Protein AF-A0A0E3YB25-F1 (afdb_monomer_lite)

Radius of gyration: 16.11 Å; chains: 1; bounding box: 35×35×47 Å

Sequence (177 aa):
MLKRNIVCPSSDGAKLLKAWLPQHVVDSSIFYLSKSQTLADCHAAPILRENELQLLLIRNAYTYHEELILDMEGDSEEMLSLYSSERRFEVEVVAPALEWMLFETPEIFEAIFRDRATSRLQLIGSYEPDRAIREAGTTVDGIIARLNDKTRELLRATPTAQRILKRITQLDEKPFT

Foldseek 3Di:
DAAEEEEAAAPLRQVLCCLQPDVVLVVNYHYHYDPDLVCQLVVVLCVLQVDLHAYEREHAQLDPPPVSQVVSQVVSCVSNVVRDDPLRYHYHYDPRHSLLLCLQDPVSVCLQLPVLRDPVLSVCSNNPVVVSCVVSVHGSVRSSVSDDPVSSVSSCPGPSNVVVVVRSVSSSPRDSD

Structure (mmCIF, N/CA/C/O backbone):
data_AF-A0A0E3YB25-F1
#
_entry.id   AF-A0A0E3YB25-F1
#
loop_
_atom_site.group_PDB
_atom_site.id
_atom_site.type_symbol
_atom_site.label_atom_id
_atom_site.label_alt_id
_atom_site.label_comp_id
_atom_site.label_asym_id
_atom_site.label_entity_id
_atom_site.label_seq_id
_atom_site.pdbx_PDB_ins_code
_atom_site.Cartn_x
_atom_site.Cartn_y
_atom_site.Cartn_z
_atom_site.occupancy
_atom_site.B_iso_or_equiv
_atom_site.auth_seq_id
_atom_site.auth_comp_id
_atom_site.auth_asym_id
_atom_site.auth_atom_id
_atom_site.pdbx_PDB_model_num
ATOM 1 N N . MET A 1 1 ? -5.029 -15.579 14.576 1.00 80.62 1 MET A N 1
ATOM 2 C CA . MET A 1 1 ? -6.050 -14.660 15.123 1.00 80.62 1 MET A CA 1
ATOM 3 C C . MET A 1 1 ? -6.027 -13.402 14.276 1.00 80.62 1 MET A C 1
ATOM 5 O O . MET A 1 1 ? -4.934 -12.956 13.941 1.00 80.62 1 MET A O 1
ATOM 9 N N . LEU A 1 2 ? -7.194 -12.895 13.876 1.00 87.19 2 LEU A N 1
ATOM 10 C CA . LEU A 1 2 ? -7.285 -11.633 13.142 1.00 87.19 2 LEU A CA 1
ATOM 11 C C . LEU A 1 2 ? -6.934 -10.482 14.086 1.00 87.19 2 LEU A C 1
ATOM 13 O O . LEU A 1 2 ? -7.354 -10.496 15.240 1.00 87.19 2 LEU A O 1
ATOM 17 N N . LYS A 1 3 ? -6.137 -9.533 13.600 1.00 88.75 3 LYS A N 1
ATOM 18 C CA . LYS A 1 3 ? -5.657 -8.383 14.372 1.00 88.75 3 LYS A CA 1
ATOM 19 C C . LYS A 1 3 ? -6.197 -7.060 13.841 1.00 88.75 3 LYS A C 1
ATOM 21 O O . LYS A 1 3 ? -6.511 -6.166 14.614 1.00 88.75 3 LYS A O 1
ATOM 26 N N . ARG A 1 4 ? -6.307 -6.927 12.521 1.00 93.50 4 ARG A N 1
ATOM 27 C CA . ARG A 1 4 ? -6.532 -5.622 11.896 1.00 93.50 4 ARG A CA 1
ATOM 28 C C . ARG A 1 4 ? -7.344 -5.693 10.619 1.00 93.50 4 ARG A C 1
ATOM 30 O O . ARG A 1 4 ? -7.359 -6.702 9.916 1.00 93.50 4 ARG A O 1
ATOM 37 N N . ASN A 1 5 ? -7.953 -4.566 10.310 1.00 95.62 5 ASN A N 1
ATOM 38 C CA . ASN A 1 5 ? -8.555 -4.235 9.038 1.00 95.62 5 ASN A CA 1
ATOM 39 C C . ASN A 1 5 ? -7.572 -3.354 8.258 1.00 95.62 5 ASN A C 1
ATOM 41 O O . ASN A 1 5 ? -6.988 -2.435 8.823 1.00 95.62 5 ASN A O 1
ATOM 45 N N . ILE A 1 6 ? -7.388 -3.613 6.967 1.00 97.12 6 ILE A N 1
ATOM 46 C CA . ILE A 1 6 ? -6.602 -2.768 6.063 1.00 97.12 6 ILE A CA 1
ATOM 47 C C . ILE A 1 6 ? -7.538 -2.288 4.959 1.00 97.12 6 ILE A C 1
ATOM 49 O O . ILE A 1 6 ? -8.036 -3.094 4.171 1.00 97.12 6 ILE A O 1
ATOM 53 N N . VAL A 1 7 ? -7.792 -0.983 4.907 1.00 96.25 7 VAL A N 1
ATOM 54 C CA . VAL A 1 7 ? -8.576 -0.350 3.845 1.00 96.25 7 VAL A CA 1
ATOM 55 C C . VAL A 1 7 ? -7.622 0.072 2.739 1.00 96.25 7 VAL A C 1
ATOM 57 O O . VAL A 1 7 ? -6.754 0.920 2.935 1.00 96.25 7 VAL A O 1
ATOM 60 N N . CYS A 1 8 ? -7.764 -0.560 1.580 1.00 95.31 8 CYS A N 1
ATOM 61 C CA . CYS A 1 8 ? -6.885 -0.368 0.439 1.00 95.31 8 CYS A CA 1
ATOM 62 C C . CYS A 1 8 ? -7.415 0.712 -0.517 1.00 95.31 8 CYS A C 1
ATOM 64 O O . CYS A 1 8 ? -8.633 0.815 -0.714 1.00 95.31 8 CYS A O 1
ATOM 66 N N . PRO A 1 9 ? -6.508 1.440 -1.195 1.00 92.38 9 PRO A N 1
ATOM 67 C CA . PRO A 1 9 ? -6.876 2.525 -2.103 1.00 92.38 9 PRO A CA 1
ATOM 68 C C . PRO A 1 9 ? -7.584 2.027 -3.375 1.00 92.38 9 PRO A C 1
ATOM 70 O O . PRO A 1 9 ? -8.403 2.734 -3.958 1.00 92.38 9 PRO A O 1
ATOM 73 N N . SER A 1 10 ? -7.282 0.812 -3.830 1.00 91.75 10 SER A N 1
ATOM 74 C CA . SER A 1 10 ? -7.843 0.229 -5.050 1.00 91.75 10 SER A CA 1
ATOM 75 C C . SER A 1 10 ? -7.815 -1.303 -4.982 1.00 91.75 10 SER A C 1
ATOM 77 O O . SER A 1 10 ? -7.181 -1.893 -4.102 1.00 91.75 10 SER A O 1
ATOM 79 N N . SER A 1 11 ? -8.497 -1.965 -5.924 1.00 92.50 11 SER A N 1
ATOM 80 C CA . SER A 1 11 ? -8.405 -3.426 -6.087 1.00 92.50 11 SER A CA 1
ATOM 81 C C . SER A 1 11 ? -6.971 -3.868 -6.394 1.00 92.50 11 SER A C 1
ATOM 83 O O . SER A 1 11 ? -6.486 -4.839 -5.814 1.00 92.50 11 SER A O 1
ATOM 85 N N . ASP A 1 12 ? -6.290 -3.158 -7.291 1.00 93.00 12 ASP A N 1
ATOM 86 C CA . ASP A 1 12 ? -4.918 -3.481 -7.684 1.00 93.00 12 ASP A CA 1
ATOM 87 C C . ASP A 1 12 ? -3.929 -3.205 -6.550 1.00 93.00 12 ASP A C 1
ATOM 89 O O . ASP A 1 12 ? -3.098 -4.061 -6.250 1.00 93.00 12 ASP A O 1
ATOM 93 N N . GLY A 1 13 ? -4.125 -2.122 -5.801 1.00 93.62 13 GLY A N 1
ATOM 94 C CA . GLY A 1 13 ? -3.385 -1.845 -4.579 1.00 93.62 13 GLY A CA 1
ATOM 95 C C . GLY A 1 13 ? -3.559 -2.942 -3.526 1.00 93.62 13 GLY A C 1
ATOM 96 O O . GLY A 1 13 ? -2.580 -3.402 -2.944 1.00 93.62 13 GLY A O 1
ATOM 97 N N . ALA A 1 14 ? -4.780 -3.447 -3.320 1.00 95.62 14 ALA A N 1
ATOM 98 C CA . ALA A 1 14 ? -5.023 -4.556 -2.394 1.00 95.62 14 ALA A CA 1
ATOM 99 C C . ALA A 1 14 ? -4.315 -5.852 -2.821 1.00 95.62 14 ALA A C 1
ATOM 101 O O . ALA A 1 14 ? -3.751 -6.561 -1.983 1.00 95.62 14 ALA A O 1
ATOM 102 N N . LYS A 1 15 ? -4.336 -6.171 -4.120 1.00 96.56 15 LYS A N 1
ATOM 103 C CA . LYS A 1 15 ? -3.613 -7.324 -4.674 1.00 96.56 15 LYS A CA 1
ATOM 104 C C . LYS A 1 15 ? -2.106 -7.156 -4.503 1.00 96.56 15 LYS A C 1
ATOM 106 O O . LYS A 1 15 ? -1.443 -8.089 -4.056 1.00 96.56 15 LYS A O 1
ATOM 111 N N . LEU A 1 16 ? -1.584 -5.968 -4.810 1.00 96.56 16 LEU A N 1
ATOM 112 C CA . LEU A 1 16 ? -0.167 -5.653 -4.691 1.00 96.56 16 LEU A CA 1
ATOM 113 C C . LEU A 1 16 ? 0.298 -5.773 -3.237 1.00 96.56 16 LEU A C 1
ATOM 115 O O . LEU A 1 16 ? 1.255 -6.498 -2.987 1.00 96.56 16 LEU A O 1
ATOM 119 N N . LEU A 1 17 ? -0.425 -5.179 -2.278 1.00 97.31 17 LEU A N 1
ATOM 120 C CA . LEU A 1 17 ? -0.149 -5.318 -0.839 1.00 97.31 17 LEU A CA 1
ATOM 121 C C . LEU A 1 17 ? -0.033 -6.783 -0.427 1.00 97.31 17 LEU A C 1
ATOM 123 O O . LEU A 1 17 ? 0.972 -7.193 0.149 1.00 97.31 17 LEU A O 1
ATOM 127 N N . LYS A 1 18 ? -1.035 -7.601 -0.762 1.00 97.75 18 LYS A N 1
ATOM 128 C CA . LYS A 1 18 ? -1.037 -9.031 -0.419 1.00 97.75 18 LYS A CA 1
ATOM 129 C C . LYS A 1 18 ? 0.128 -9.799 -1.044 1.00 97.75 18 LYS A C 1
ATOM 131 O O . LYS A 1 18 ? 0.542 -10.812 -0.491 1.00 97.75 18 LYS A O 1
ATOM 136 N N . ALA A 1 19 ? 0.648 -9.345 -2.181 1.00 97.25 19 ALA A N 1
ATOM 137 C CA . ALA A 1 19 ? 1.699 -10.044 -2.907 1.00 97.25 19 ALA A CA 1
ATOM 138 C C . ALA A 1 19 ? 3.100 -9.870 -2.301 1.00 97.25 19 ALA A C 1
ATOM 140 O O . ALA A 1 19 ? 3.956 -10.740 -2.499 1.00 97.25 19 ALA A O 1
ATOM 141 N N . TRP A 1 20 ? 3.346 -8.769 -1.583 1.00 97.00 20 TRP A N 1
ATOM 142 C CA . TRP A 1 20 ? 4.648 -8.488 -0.973 1.00 97.00 20 TRP A CA 1
ATOM 143 C C . TRP A 1 20 ? 4.624 -8.440 0.552 1.00 97.00 20 TRP A C 1
ATOM 145 O O . TRP A 1 20 ? 5.672 -8.671 1.154 1.00 97.00 20 TRP A O 1
ATOM 155 N N . LEU A 1 21 ? 3.485 -8.191 1.208 1.00 97.94 21 LEU A N 1
ATOM 156 C CA . LEU A 1 21 ? 3.418 -8.202 2.671 1.00 97.94 21 LEU A CA 1
ATOM 157 C C . LEU A 1 21 ? 3.930 -9.542 3.239 1.00 97.94 21 LEU A C 1
ATOM 159 O O . LEU A 1 21 ? 3.821 -10.588 2.589 1.00 97.94 21 LEU A O 1
ATOM 163 N N . PRO A 1 22 ? 4.531 -9.552 4.441 1.00 97.19 22 PRO A N 1
ATOM 164 C CA . PRO A 1 22 ? 4.844 -10.801 5.122 1.00 97.19 22 PRO A CA 1
ATOM 165 C C . PRO A 1 22 ? 3.582 -11.659 5.2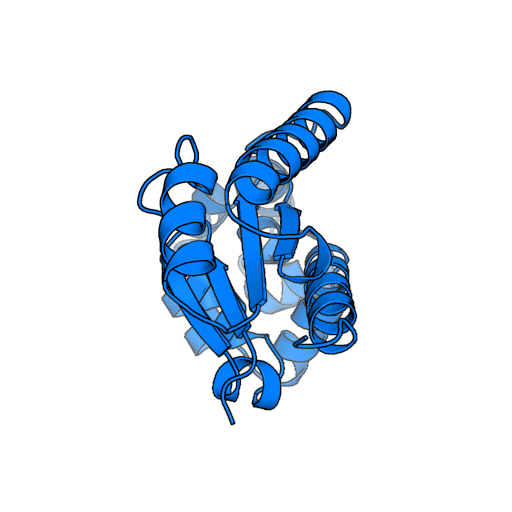83 1.00 97.19 22 PRO A C 1
ATOM 167 O O . PRO A 1 22 ? 2.529 -11.142 5.654 1.00 97.19 22 PRO A O 1
ATOM 170 N N . GLN A 1 23 ? 3.689 -12.972 5.055 1.00 95.81 23 GLN A N 1
ATOM 171 C CA . GLN A 1 23 ? 2.519 -13.863 5.039 1.00 95.81 23 GLN A CA 1
ATOM 172 C C . GLN A 1 23 ? 1.701 -13.782 6.337 1.00 95.81 23 GLN A C 1
ATOM 174 O O . GLN A 1 23 ? 0.482 -13.671 6.296 1.00 95.81 23 GLN A O 1
ATOM 179 N N . HIS A 1 24 ? 2.371 -13.709 7.490 1.00 95.12 24 HIS A N 1
ATOM 180 C CA . HIS A 1 24 ? 1.699 -13.571 8.784 1.00 95.12 24 HIS A CA 1
ATOM 181 C C . HIS A 1 24 ? 0.882 -12.272 8.916 1.00 95.12 24 HIS A C 1
ATOM 183 O O . HIS A 1 24 ? -0.108 -12.246 9.646 1.00 95.12 24 HIS A O 1
ATOM 189 N N . VAL A 1 25 ? 1.269 -11.188 8.229 1.00 96.88 25 VAL A N 1
ATOM 190 C CA . VAL A 1 25 ? 0.486 -9.944 8.180 1.00 96.88 25 VAL A CA 1
ATOM 191 C C . VAL A 1 25 ? -0.765 -10.167 7.344 1.00 96.88 25 VAL A C 1
ATOM 193 O O . VAL A 1 25 ? -1.851 -9.811 7.791 1.00 96.88 25 VAL A O 1
ATOM 196 N N . VAL A 1 26 ? -0.633 -10.802 6.178 1.00 97.19 26 VAL A N 1
ATOM 197 C CA . VAL A 1 26 ? -1.772 -11.122 5.305 1.00 97.19 26 VAL A CA 1
ATOM 198 C C . VAL A 1 26 ? -2.780 -12.013 6.035 1.00 97.19 26 VAL A C 1
ATOM 200 O O . VAL A 1 26 ? -3.960 -11.682 6.073 1.00 97.19 26 VAL A O 1
ATOM 203 N N . ASP A 1 27 ? -2.312 -13.073 6.693 1.00 96.62 27 ASP A N 1
ATOM 204 C CA . ASP A 1 27 ? -3.161 -14.046 7.395 1.00 96.62 27 ASP A CA 1
ATOM 205 C C . ASP A 1 27 ? -3.852 -13.468 8.642 1.00 96.62 27 ASP A C 1
ATOM 207 O O . ASP A 1 27 ? -4.875 -13.982 9.097 1.00 96.62 27 ASP A O 1
ATOM 211 N N . SER A 1 28 ? -3.292 -12.402 9.223 1.00 95.44 28 SER A N 1
ATOM 212 C CA . SER A 1 28 ? -3.850 -11.718 10.397 1.00 95.44 28 SER A CA 1
ATOM 213 C C . SER A 1 28 ? -4.686 -10.484 10.053 1.00 95.44 28 SER A C 1
ATOM 215 O O . SER A 1 28 ? -5.150 -9.805 10.973 1.00 95.44 28 SER A O 1
ATOM 217 N N . SER A 1 29 ? -4.901 -10.189 8.767 1.00 96.62 29 SER A N 1
ATOM 218 C CA . SER A 1 29 ? -5.573 -8.963 8.326 1.00 96.62 29 SER A CA 1
ATOM 219 C C . SER A 1 29 ? -6.813 -9.239 7.480 1.00 96.62 29 SER A C 1
ATOM 221 O O . SER A 1 29 ? -6.820 -10.115 6.617 1.00 96.62 29 SER A O 1
ATOM 223 N N . ILE A 1 30 ? -7.855 -8.432 7.675 1.00 95.81 30 ILE A N 1
ATOM 224 C CA . ILE A 1 30 ? -9.002 -8.354 6.766 1.00 95.81 30 ILE A CA 1
ATOM 225 C C . ILE A 1 30 ? -8.778 -7.177 5.819 1.00 95.81 30 ILE A C 1
ATOM 227 O O . ILE A 1 30 ? -8.529 -6.061 6.263 1.00 95.81 30 ILE A O 1
ATOM 231 N N . PHE A 1 31 ? -8.871 -7.407 4.511 1.00 96.00 31 PHE A N 1
ATOM 232 C CA . PHE A 1 31 ? -8.666 -6.362 3.507 1.00 96.00 31 PHE A CA 1
ATOM 233 C C . PHE A 1 31 ? -10.006 -5.861 2.977 1.00 96.00 31 PHE A C 1
ATOM 235 O O . PHE A 1 31 ? -10.804 -6.651 2.471 1.00 96.00 31 PHE A O 1
ATOM 242 N N . TYR A 1 32 ? -10.206 -4.549 3.033 1.00 95.12 32 TYR A N 1
ATOM 243 C CA . TYR A 1 32 ? -11.359 -3.855 2.474 1.00 95.12 32 TYR A CA 1
ATOM 244 C C . TYR A 1 32 ? -10.923 -2.979 1.308 1.00 95.12 32 TYR A C 1
ATOM 246 O O . TYR A 1 32 ? -9.796 -2.491 1.265 1.00 95.12 32 TYR A O 1
ATOM 254 N N . LEU A 1 33 ? -11.822 -2.772 0.352 1.00 92.31 33 LEU A N 1
ATOM 255 C CA . LEU A 1 33 ? -11.572 -1.904 -0.791 1.00 92.31 33 LEU A CA 1
ATOM 256 C C . LEU A 1 33 ? -12.319 -0.598 -0.589 1.00 92.31 33 LEU A C 1
ATOM 258 O O . LEU A 1 33 ? -13.541 -0.615 -0.416 1.00 92.31 33 LEU A O 1
ATOM 262 N N . SER A 1 34 ? -11.615 0.527 -0.682 1.00 84.81 34 SER A N 1
ATOM 263 C CA . SER A 1 34 ? -12.316 1.785 -0.880 1.00 84.81 34 SER A CA 1
ATOM 264 C C . SER A 1 34 ? -12.866 1.841 -2.305 1.00 84.81 34 SER A C 1
ATOM 266 O O . SER A 1 34 ? -12.139 1.644 -3.278 1.00 84.81 34 SER A O 1
ATOM 268 N N . LYS A 1 35 ? -14.164 2.129 -2.441 1.00 75.31 35 LYS A N 1
ATOM 269 C CA . LYS A 1 35 ? -14.803 2.342 -3.752 1.00 75.31 35 LYS A CA 1
ATOM 270 C C . LYS A 1 35 ? -14.517 3.731 -4.333 1.00 75.31 35 LYS A C 1
ATOM 272 O O . LYS A 1 35 ? -14.833 3.970 -5.493 1.00 75.31 35 LYS A O 1
ATOM 277 N N . SER A 1 36 ? -13.964 4.644 -3.532 1.00 77.62 36 SER A N 1
ATOM 278 C CA . SER A 1 36 ? -13.611 6.001 -3.950 1.00 77.62 36 SER A CA 1
ATOM 279 C C . SER A 1 36 ? -12.474 6.558 -3.099 1.00 77.62 36 SER A C 1
ATOM 281 O O . SER A 1 36 ? -12.485 6.445 -1.878 1.00 77.62 36 SER A O 1
ATOM 283 N N . GLN A 1 37 ? -11.519 7.222 -3.737 1.00 70.62 37 GLN A N 1
ATOM 284 C CA . GLN A 1 37 ? -10.399 7.881 -3.058 1.00 70.62 37 GLN A CA 1
ATOM 285 C C . GLN A 1 37 ? -10.842 9.103 -2.251 1.00 70.62 37 GLN A C 1
ATOM 287 O O . GLN A 1 37 ? -10.298 9.378 -1.181 1.00 70.62 37 GLN A O 1
ATOM 292 N N . THR A 1 38 ? -11.860 9.809 -2.747 1.00 74.38 38 THR A N 1
ATOM 293 C CA . THR A 1 38 ? -12.436 10.983 -2.081 1.00 74.38 38 THR A CA 1
ATOM 294 C C . THR A 1 38 ? -13.290 10.623 -0.873 1.00 74.38 38 THR A C 1
ATOM 296 O O . THR A 1 38 ? -13.560 11.498 -0.068 1.00 74.38 38 THR A O 1
ATOM 299 N N . LEU A 1 39 ? -13.717 9.361 -0.757 1.00 80.19 39 LEU A N 1
ATOM 300 C CA . LEU A 1 39 ? -14.584 8.868 0.320 1.00 80.19 39 LEU A CA 1
ATOM 301 C C . LEU A 1 39 ? -13.937 7.684 1.057 1.00 80.19 39 LEU A C 1
ATOM 303 O O . LEU A 1 39 ? -14.632 6.797 1.554 1.00 80.19 39 LEU A O 1
ATOM 307 N N . ALA A 1 40 ? -12.606 7.593 1.041 1.00 85.56 40 ALA A N 1
ATOM 308 C CA . ALA A 1 40 ? -11.888 6.457 1.615 1.00 85.56 40 ALA A CA 1
ATOM 309 C C . ALA A 1 40 ? -12.036 6.396 3.142 1.00 85.56 40 ALA A C 1
ATOM 311 O O . ALA A 1 40 ? -12.292 5.331 3.699 1.00 85.56 40 ALA A O 1
ATOM 312 N N . ASP A 1 41 ? -11.965 7.555 3.781 1.00 86.44 41 ASP A N 1
ATOM 313 C CA . ASP A 1 41 ? -12.326 7.836 5.169 1.00 86.44 41 ASP A CA 1
ATOM 314 C C . ASP A 1 41 ? -13.784 7.441 5.472 1.00 86.44 41 ASP A C 1
ATOM 316 O O . ASP A 1 41 ? -14.040 6.682 6.406 1.00 86.44 41 ASP A O 1
ATOM 320 N N . CYS A 1 42 ? -14.736 7.837 4.620 1.00 84.69 42 CYS A N 1
ATOM 321 C CA . CYS A 1 42 ? -16.151 7.496 4.771 1.00 84.69 42 CYS A CA 1
ATOM 322 C C . CYS A 1 42 ? -16.419 5.986 4.648 1.00 84.69 42 CYS A C 1
ATOM 324 O O . CYS A 1 42 ? -17.368 5.479 5.242 1.00 84.69 42 CYS A O 1
ATOM 326 N N . HIS A 1 43 ? -15.600 5.248 3.893 1.00 86.19 43 HIS A N 1
ATOM 327 C CA . HIS A 1 43 ? -15.665 3.784 3.850 1.00 86.19 43 HIS A CA 1
ATOM 328 C C . HIS A 1 43 ? -14.968 3.126 5.046 1.00 86.19 43 HIS A C 1
ATOM 330 O O . HIS A 1 43 ? -15.402 2.065 5.493 1.00 86.19 43 HIS A O 1
ATOM 336 N N . ALA A 1 44 ? -13.900 3.735 5.562 1.00 91.38 44 ALA A N 1
ATOM 337 C CA . ALA A 1 44 ? -13.159 3.235 6.714 1.00 91.38 44 ALA A CA 1
ATOM 338 C C . ALA A 1 44 ? -13.921 3.427 8.034 1.00 91.38 44 ALA A C 1
ATOM 340 O O . ALA A 1 44 ? -13.886 2.542 8.888 1.00 91.38 44 ALA A O 1
ATOM 341 N N . ALA A 1 45 ? -14.655 4.530 8.187 1.00 90.06 45 ALA A N 1
ATOM 342 C CA . ALA A 1 45 ? -15.378 4.865 9.412 1.00 90.06 45 ALA A CA 1
ATOM 343 C C . ALA A 1 45 ? -16.395 3.787 9.858 1.00 90.06 45 ALA A C 1
ATOM 345 O O . ALA A 1 45 ? -16.330 3.367 11.017 1.00 90.06 45 ALA A O 1
ATOM 346 N N . PRO A 1 46 ? -17.284 3.255 8.991 1.00 90.44 46 PRO A N 1
ATOM 347 C CA . PRO A 1 46 ? -18.165 2.146 9.358 1.00 90.44 46 PRO A CA 1
ATOM 348 C C . PRO A 1 46 ? -17.400 0.894 9.793 1.00 90.44 46 PRO A C 1
ATOM 350 O O . PRO A 1 46 ? -17.772 0.269 10.779 1.00 90.44 46 PRO A O 1
ATOM 353 N N . ILE A 1 47 ? -16.291 0.561 9.120 1.00 91.69 47 ILE A N 1
ATOM 354 C CA . ILE A 1 47 ? -15.463 -0.605 9.470 1.00 91.69 47 ILE A CA 1
ATOM 355 C C . ILE A 1 47 ? -14.867 -0.426 10.870 1.00 91.69 47 ILE A C 1
ATOM 357 O O . ILE A 1 47 ? -14.921 -1.346 11.680 1.00 91.69 47 ILE A O 1
ATOM 361 N N . LEU A 1 48 ? -14.331 0.760 11.168 1.00 90.88 48 LEU A N 1
ATOM 362 C CA . LEU A 1 48 ? -13.749 1.092 12.469 1.00 90.88 48 LEU A CA 1
ATOM 363 C C . LEU A 1 48 ? -14.786 1.086 13.606 1.00 90.88 48 LEU A C 1
ATOM 365 O O . LEU A 1 48 ? -14.466 0.726 14.743 1.00 90.88 48 LEU A O 1
ATOM 369 N N . ARG A 1 49 ? -16.022 1.493 13.297 1.00 87.69 49 ARG A N 1
ATOM 370 C CA . ARG A 1 49 ? -17.140 1.552 14.245 1.00 87.69 49 ARG A CA 1
ATOM 371 C C . ARG A 1 49 ? -17.738 0.176 14.538 1.00 87.69 49 ARG A C 1
ATOM 373 O O . ARG A 1 49 ? -18.093 -0.095 15.680 1.00 87.69 49 ARG A O 1
ATOM 380 N N . GLU A 1 50 ? -17.916 -0.651 13.513 1.00 87.69 50 GLU A N 1
ATOM 381 C CA . GLU A 1 50 ? -18.653 -1.920 13.607 1.00 87.69 50 GLU A CA 1
ATOM 382 C C . GLU A 1 50 ? -17.759 -3.113 13.960 1.00 87.69 50 GLU A C 1
ATOM 384 O O . GLU A 1 50 ? -18.253 -4.132 14.438 1.00 87.69 50 GLU A O 1
ATOM 389 N N . ASN A 1 51 ? -16.451 -3.002 13.729 1.00 83.81 51 ASN A N 1
ATOM 390 C CA . ASN A 1 51 ? -15.488 -4.056 14.006 1.00 83.81 51 ASN A CA 1
ATOM 391 C C . ASN A 1 51 ? -14.584 -3.650 15.174 1.00 83.81 51 ASN A C 1
ATOM 393 O O . ASN A 1 51 ? -14.084 -2.529 15.202 1.00 83.81 51 ASN A O 1
ATOM 397 N N . GLU A 1 52 ? -14.336 -4.561 16.116 1.00 83.75 52 GLU A N 1
ATOM 398 C CA . GLU A 1 52 ? -13.442 -4.337 17.263 1.00 83.75 52 GLU A CA 1
ATOM 399 C C . GLU A 1 52 ? -11.957 -4.328 16.862 1.00 83.75 52 GLU A C 1
ATOM 401 O O . GLU A 1 52 ? -11.127 -3.736 17.555 1.00 83.75 52 GLU A O 1
ATOM 406 N N . LEU A 1 53 ? -11.616 -4.899 15.703 1.00 89.06 53 LEU A N 1
ATOM 407 C CA . LEU A 1 53 ? -10.251 -4.885 15.181 1.00 89.06 53 LEU A CA 1
ATOM 408 C C . LEU A 1 53 ? -9.771 -3.466 14.851 1.00 89.06 53 LEU A C 1
ATOM 410 O O . LEU A 1 53 ? -10.543 -2.600 14.438 1.00 89.06 53 LEU A O 1
ATOM 414 N N . GLN A 1 54 ? -8.467 -3.252 14.992 1.00 92.81 54 GLN A N 1
ATOM 415 C CA . GLN A 1 54 ? -7.817 -1.992 14.639 1.00 92.81 54 GLN A CA 1
ATOM 416 C C . GLN A 1 54 ? -7.815 -1.775 13.117 1.00 92.81 54 GLN A C 1
ATOM 418 O O . GLN A 1 54 ? -7.942 -2.736 12.359 1.00 92.81 54 GLN A O 1
ATOM 423 N N . LEU A 1 55 ? -7.661 -0.537 12.645 1.00 95.62 55 LEU A N 1
ATOM 424 C CA . LEU A 1 55 ? -7.777 -0.188 11.226 1.00 95.62 55 LEU A CA 1
ATOM 425 C C . LEU A 1 55 ? -6.547 0.554 10.690 1.00 95.62 55 LEU A C 1
ATOM 427 O O . LEU A 1 55 ? -6.152 1.578 11.222 1.00 95.62 55 LEU A O 1
ATOM 431 N N . LEU A 1 56 ? -5.984 0.089 9.580 1.00 97.19 56 LEU A N 1
ATOM 432 C CA . LEU A 1 56 ? -5.054 0.869 8.766 1.00 97.19 56 LEU A CA 1
ATOM 433 C C . LEU A 1 56 ? -5.782 1.375 7.519 1.00 97.19 56 LEU A C 1
ATOM 435 O O . LEU A 1 56 ? -6.263 0.569 6.719 1.00 97.19 56 LEU A O 1
ATOM 439 N N . LEU A 1 57 ? -5.837 2.692 7.335 1.00 96.88 57 LEU A N 1
ATOM 440 C CA . LEU A 1 57 ? -6.330 3.324 6.114 1.00 96.88 57 LEU A CA 1
ATOM 441 C C . LEU A 1 57 ? -5.151 3.698 5.211 1.00 96.88 57 LEU A C 1
ATOM 443 O O . LEU A 1 57 ? -4.321 4.511 5.599 1.00 96.88 57 LEU A O 1
ATOM 447 N N . ILE A 1 58 ? -5.096 3.141 3.999 1.00 96.88 58 ILE A N 1
ATOM 448 C CA . ILE A 1 58 ? -4.097 3.507 2.986 1.00 96.88 58 ILE A CA 1
ATOM 449 C C . ILE A 1 58 ? -4.781 4.307 1.872 1.00 96.88 58 ILE A C 1
ATOM 451 O O . ILE A 1 58 ? -5.726 3.816 1.247 1.00 96.88 58 ILE A O 1
ATOM 455 N N . ARG A 1 59 ? -4.290 5.518 1.590 1.00 94.88 59 ARG A N 1
ATOM 456 C CA . ARG A 1 59 ? -4.830 6.417 0.552 1.00 94.88 59 ARG A CA 1
ATOM 457 C C . ARG A 1 59 ? -3.782 6.751 -0.498 1.00 94.88 59 ARG A C 1
ATOM 459 O O . ARG A 1 59 ? -2.628 6.964 -0.158 1.00 94.88 59 ARG A O 1
ATOM 466 N N . ASN A 1 60 ? -4.196 6.865 -1.757 1.00 94.12 60 ASN A N 1
ATOM 467 C CA . ASN A 1 60 ? -3.341 7.409 -2.812 1.00 94.12 60 ASN A CA 1
ATOM 468 C C . ASN A 1 60 ? -3.492 8.939 -2.841 1.00 94.12 60 ASN A C 1
ATOM 470 O O . ASN A 1 60 ? -4.618 9.435 -2.887 1.00 94.12 60 ASN A O 1
ATOM 474 N N . ALA A 1 61 ? -2.382 9.675 -2.837 1.00 93.50 61 ALA A N 1
ATOM 475 C CA . ALA A 1 61 ? -2.387 11.140 -2.842 1.00 93.50 61 ALA A CA 1
ATOM 476 C C . ALA A 1 61 ? -2.698 11.746 -4.223 1.00 93.50 61 ALA A C 1
ATOM 478 O O . ALA A 1 61 ? -3.257 12.830 -4.328 1.00 93.50 61 ALA A O 1
ATOM 479 N N . TYR A 1 62 ? -2.286 11.063 -5.294 1.00 92.00 62 TYR A N 1
ATOM 480 C CA . TYR A 1 62 ? -2.231 11.549 -6.682 1.00 92.00 62 TYR A CA 1
ATOM 481 C C . TYR A 1 62 ? -1.494 12.884 -6.853 1.00 92.00 62 TYR A C 1
ATOM 483 O O . TYR A 1 62 ? -1.705 13.618 -7.815 1.00 92.00 62 TYR A O 1
ATOM 491 N N . THR A 1 63 ? -0.604 13.185 -5.916 1.00 91.75 63 THR A N 1
ATOM 492 C CA . THR A 1 63 ? 0.230 14.378 -5.887 1.00 91.75 63 THR A CA 1
ATOM 493 C C . THR A 1 63 ? 1.547 14.054 -5.191 1.00 91.75 63 THR A C 1
ATOM 495 O O . THR A 1 63 ? 1.640 13.068 -4.460 1.00 91.75 63 THR A O 1
ATOM 498 N N . TYR A 1 64 ? 2.552 14.894 -5.423 1.00 91.38 64 TYR A N 1
ATOM 499 C CA . TYR A 1 64 ? 3.822 14.905 -4.690 1.00 91.38 64 TYR A CA 1
ATOM 500 C C . TYR A 1 64 ? 3.959 16.134 -3.782 1.00 91.38 64 TYR A C 1
ATOM 502 O O . TYR A 1 64 ? 4.987 16.307 -3.137 1.00 91.38 64 TYR A O 1
ATOM 510 N N . HIS A 1 65 ? 2.955 17.015 -3.754 1.00 94.69 65 HIS A N 1
ATOM 511 C CA . HIS A 1 65 ? 2.970 18.194 -2.897 1.00 94.69 65 HIS A CA 1
ATOM 512 C C . HIS A 1 65 ? 2.830 17.771 -1.433 1.00 94.69 65 HIS A C 1
ATOM 514 O O . HIS A 1 65 ? 1.762 17.320 -1.024 1.00 94.69 65 HIS A O 1
ATOM 520 N N . GLU A 1 66 ? 3.910 17.921 -0.665 1.00 93.75 66 GLU A N 1
ATOM 521 C CA . GLU A 1 66 ? 4.002 17.473 0.730 1.00 93.75 66 GLU A CA 1
ATOM 522 C C . GLU A 1 66 ? 2.907 18.076 1.616 1.00 93.75 66 GLU A C 1
ATOM 524 O O . GLU A 1 66 ? 2.288 17.347 2.380 1.00 93.75 66 GLU A O 1
ATOM 529 N N . GLU A 1 67 ? 2.605 19.368 1.454 1.00 95.62 67 GLU A N 1
ATOM 530 C CA . GLU A 1 67 ? 1.536 20.048 2.204 1.00 95.62 67 GLU A CA 1
ATOM 531 C C . GLU A 1 67 ? 0.176 19.371 1.986 1.00 95.62 67 GLU A C 1
ATOM 533 O O . GLU A 1 67 ? -0.497 19.022 2.946 1.00 95.62 67 GLU A O 1
ATOM 538 N N . LEU A 1 68 ? -0.180 19.065 0.732 1.00 94.31 68 LEU A N 1
ATOM 539 C CA . LEU A 1 68 ? -1.443 18.390 0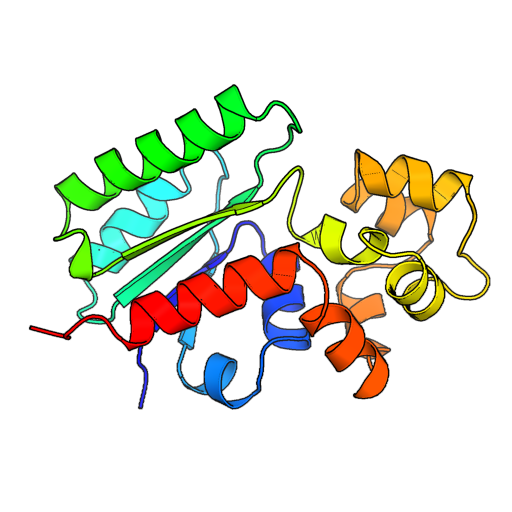.418 1.00 94.31 68 LEU A CA 1
ATOM 540 C C . LEU A 1 68 ? -1.484 16.950 0.943 1.00 94.31 68 LEU A C 1
ATOM 542 O O . LEU A 1 68 ? -2.550 16.451 1.287 1.00 94.31 68 LEU A O 1
ATOM 546 N N . ILE A 1 69 ? -0.339 16.265 0.977 1.00 95.12 69 ILE A N 1
ATOM 547 C CA . ILE A 1 69 ? -0.240 14.910 1.530 1.00 95.12 69 ILE A CA 1
ATOM 548 C C . ILE A 1 69 ? -0.477 14.943 3.043 1.00 95.12 69 ILE A C 1
ATOM 550 O O . ILE A 1 69 ? -1.231 14.113 3.548 1.00 95.12 69 ILE A O 1
ATOM 554 N N . LEU A 1 70 ? 0.133 15.906 3.740 1.00 95.25 70 LEU A N 1
ATOM 555 C CA . LEU A 1 70 ? -0.040 16.102 5.179 1.00 95.25 70 LEU A CA 1
ATOM 556 C C . LEU A 1 70 ? -1.476 16.509 5.524 1.00 95.25 70 LEU A C 1
ATOM 558 O O . LEU A 1 70 ? -2.049 15.936 6.446 1.00 95.25 70 LEU A O 1
ATOM 562 N N . ASP A 1 71 ? -2.075 17.418 4.752 1.00 95.00 71 ASP A N 1
ATOM 563 C CA . ASP A 1 71 ? -3.482 17.800 4.911 1.00 95.00 71 ASP A CA 1
ATOM 564 C C . ASP A 1 71 ? -4.395 16.578 4.727 1.00 95.00 71 ASP A C 1
ATOM 566 O O . ASP A 1 71 ? -5.250 16.301 5.562 1.00 95.00 71 ASP A O 1
ATOM 570 N N . MET A 1 72 ? -4.166 15.765 3.686 1.00 94.31 72 MET A N 1
ATOM 571 C CA . MET A 1 72 ? -4.938 14.538 3.461 1.00 94.31 72 MET A CA 1
ATOM 572 C C . MET A 1 72 ? -4.795 13.514 4.593 1.00 94.31 72 MET A C 1
ATOM 574 O O . MET A 1 72 ? -5.754 12.786 4.875 1.00 94.31 72 MET A O 1
ATOM 578 N N . GLU A 1 73 ? -3.607 13.393 5.188 1.00 95.19 73 GLU A N 1
ATOM 579 C CA . GLU A 1 73 ? -3.374 12.533 6.349 1.00 95.19 73 GLU A CA 1
ATOM 580 C C . GLU A 1 73 ? -4.164 13.060 7.552 1.00 95.19 73 GLU A C 1
ATOM 582 O O . GLU A 1 73 ? -5.008 12.329 8.072 1.00 95.19 73 GLU A O 1
ATOM 587 N N . GLY A 1 74 ? -3.993 14.340 7.898 1.00 94.88 74 GLY A N 1
ATOM 588 C CA . GLY A 1 74 ? -4.675 14.995 9.017 1.00 94.88 74 GLY A CA 1
ATOM 589 C C . GLY A 1 74 ? -6.201 14.969 8.902 1.00 94.88 74 GLY A C 1
ATOM 590 O O . GLY A 1 74 ? -6.873 14.568 9.849 1.00 94.88 74 GLY A O 1
ATOM 591 N N . ASP A 1 75 ? -6.753 15.278 7.727 1.00 94.06 75 ASP A N 1
ATOM 592 C CA . ASP A 1 75 ? -8.196 15.207 7.458 1.00 94.06 75 ASP A CA 1
ATOM 593 C C . ASP A 1 75 ? -8.744 13.787 7.684 1.00 94.06 75 ASP A C 1
ATOM 595 O O . ASP A 1 75 ? -9.852 13.588 8.190 1.00 94.06 75 ASP A O 1
ATOM 599 N N . SER A 1 76 ? -7.965 12.767 7.304 1.00 94.50 76 SER A N 1
ATOM 600 C CA . SER A 1 76 ? -8.358 11.368 7.497 1.00 94.50 76 SER A CA 1
ATOM 601 C C . SER A 1 76 ? -8.335 10.984 8.974 1.00 94.50 76 SER A C 1
ATOM 603 O O . SER A 1 76 ? -9.225 10.266 9.431 1.00 94.50 76 SER A O 1
ATOM 605 N N . GLU A 1 77 ? -7.322 11.437 9.713 1.00 95.00 77 GLU A N 1
ATOM 606 C CA . GLU A 1 77 ? -7.208 11.202 11.151 1.00 95.00 77 GLU A CA 1
ATOM 607 C C . GLU A 1 77 ? -8.339 11.894 11.916 1.00 95.00 77 GLU A C 1
ATOM 609 O O . GLU A 1 77 ? -9.016 11.239 12.709 1.00 95.00 77 GLU A O 1
ATOM 614 N N . GLU A 1 78 ? -8.615 13.169 11.620 1.00 93.69 78 GLU A N 1
ATOM 615 C CA . GLU A 1 78 ? -9.719 13.921 12.223 1.00 93.69 78 GLU A CA 1
ATOM 616 C C . GLU A 1 78 ? -11.054 13.204 11.991 1.00 93.69 78 GLU A C 1
ATOM 618 O O . GLU A 1 78 ? -11.803 12.952 12.939 1.00 93.69 78 GLU A O 1
ATOM 623 N N . MET A 1 79 ? -11.326 12.794 10.748 1.00 92.25 79 MET A N 1
ATOM 624 C CA . MET A 1 79 ? -12.568 12.109 10.408 1.00 92.25 79 MET A CA 1
ATOM 625 C C . MET A 1 79 ? -12.708 10.760 11.124 1.00 92.25 79 MET A C 1
ATOM 627 O O . MET A 1 79 ? -13.784 10.451 11.638 1.00 92.25 79 MET A O 1
ATOM 631 N N . LEU A 1 80 ? -11.651 9.944 11.196 1.00 93.00 80 LEU A N 1
ATOM 632 C CA . LEU A 1 80 ? -11.696 8.646 11.885 1.00 93.00 80 LEU A CA 1
ATOM 633 C C . LEU A 1 80 ? -11.804 8.791 13.410 1.00 93.00 80 LEU A C 1
ATOM 635 O O . LEU A 1 80 ? -12.496 7.985 14.046 1.00 93.00 80 LEU A O 1
ATOM 639 N N . SER A 1 81 ? -11.211 9.841 13.982 1.00 92.75 81 SER A N 1
ATOM 640 C CA . SER A 1 81 ? -11.324 10.187 15.404 1.00 92.75 81 SER A CA 1
ATOM 641 C C . SER A 1 81 ? -12.761 10.483 15.845 1.00 92.75 81 SER A C 1
ATOM 643 O O . SER A 1 81 ? -13.096 10.293 17.015 1.00 92.75 81 SER A O 1
ATOM 645 N N . LEU A 1 82 ? -13.655 10.860 14.921 1.00 90.44 82 LEU A N 1
ATOM 646 C CA . LEU A 1 82 ? -15.087 11.012 15.216 1.00 90.44 82 LEU A CA 1
ATOM 647 C C . LEU A 1 82 ? -15.786 9.676 15.529 1.00 90.44 82 LEU A C 1
ATOM 649 O O . LEU A 1 82 ? -16.852 9.672 16.147 1.00 90.44 82 LEU A O 1
ATOM 653 N N . TYR A 1 83 ? -15.216 8.544 15.103 1.00 88.19 83 TYR A N 1
ATOM 654 C CA . TYR A 1 83 ? -15.841 7.219 15.214 1.00 88.19 83 TYR A CA 1
ATOM 655 C C . TYR A 1 83 ? -15.150 6.295 16.215 1.00 88.19 83 TYR A C 1
ATOM 657 O O . TYR A 1 83 ? -15.756 5.317 16.656 1.00 88.19 83 TYR A O 1
ATOM 665 N N . SER A 1 84 ? -13.894 6.565 16.567 1.00 87.50 84 SER A N 1
ATOM 666 C CA . SER A 1 84 ? -13.127 5.751 17.507 1.00 87.50 84 SER A CA 1
ATOM 667 C C . SER A 1 84 ? -11.917 6.517 18.044 1.00 87.50 84 SER A C 1
ATOM 669 O O . SER A 1 84 ? -11.479 7.496 17.460 1.00 87.50 84 SER A O 1
ATOM 671 N N . SER A 1 85 ? -11.323 6.030 19.136 1.00 86.62 85 SER A N 1
ATOM 672 C CA . SER A 1 85 ? -10.031 6.536 19.614 1.00 86.62 85 SER A CA 1
ATOM 673 C C . SER A 1 85 ? -8.932 6.365 18.556 1.00 86.62 85 SER A C 1
ATOM 675 O O . SER A 1 85 ? -8.849 5.309 17.924 1.00 86.62 85 SER A O 1
ATOM 677 N N . GLU A 1 86 ? -8.022 7.341 18.476 1.00 84.31 86 GLU A N 1
ATOM 678 C CA . GLU A 1 86 ? -6.754 7.314 17.714 1.00 84.31 86 GLU A CA 1
ATOM 679 C C . GLU A 1 86 ? -5.878 6.086 18.019 1.00 84.31 86 GLU A C 1
ATOM 681 O O . GLU A 1 86 ? -4.998 5.700 17.250 1.00 84.31 86 GLU A O 1
ATOM 686 N N . ARG A 1 87 ? -6.138 5.396 19.135 1.00 85.38 87 ARG A N 1
ATOM 687 C CA . ARG A 1 87 ? -5.497 4.116 19.467 1.00 85.38 87 ARG A CA 1
ATOM 688 C C . ARG A 1 87 ? -5.977 2.939 18.613 1.00 85.38 87 ARG A C 1
ATOM 690 O O . ARG A 1 87 ? -5.408 1.854 18.695 1.00 85.38 87 ARG A O 1
ATOM 697 N N . ARG A 1 88 ? -7.029 3.113 17.817 1.00 90.19 88 ARG A N 1
ATOM 698 C CA . ARG A 1 88 ? -7.623 2.031 17.022 1.00 90.19 88 ARG A CA 1
ATOM 699 C C . ARG A 1 88 ? -7.384 2.173 15.531 1.00 90.19 88 ARG A C 1
ATOM 701 O O . ARG A 1 88 ? -7.798 1.282 14.794 1.00 90.19 88 ARG A O 1
ATOM 708 N N . PHE A 1 89 ? -6.712 3.230 15.086 1.00 94.69 89 PHE A N 1
ATOM 709 C CA . PHE A 1 89 ? -6.397 3.380 13.677 1.00 94.69 89 PHE A CA 1
ATOM 710 C C . PHE A 1 89 ? -5.011 3.965 13.412 1.00 94.69 89 PHE A C 1
ATOM 712 O O . PHE A 1 89 ? -4.374 4.525 14.298 1.00 94.69 89 PHE A O 1
ATOM 719 N N . GLU A 1 90 ? -4.546 3.781 12.186 1.00 96.50 90 GLU A N 1
ATOM 720 C CA . GLU A 1 90 ? -3.390 4.437 11.580 1.00 96.50 90 GLU A CA 1
ATOM 721 C C . GLU A 1 90 ? -3.777 4.849 10.156 1.00 96.50 90 GLU A C 1
ATOM 723 O O . GLU A 1 90 ? -4.586 4.173 9.506 1.00 96.50 90 GLU A O 1
ATOM 728 N N . VAL A 1 91 ? -3.185 5.933 9.664 1.00 96.38 91 VAL A N 1
ATOM 729 C CA . VAL A 1 91 ? -3.354 6.407 8.288 1.00 96.38 91 VAL A CA 1
ATOM 730 C C . VAL A 1 91 ? -1.995 6.384 7.592 1.00 96.38 91 VAL A C 1
ATOM 732 O O . VAL A 1 91 ? -0.973 6.734 8.173 1.00 96.38 91 VAL A O 1
ATOM 735 N N . GLU A 1 92 ? -1.975 5.937 6.340 1.00 96.88 92 GLU A N 1
ATOM 736 C CA . GLU A 1 92 ? -0.826 6.080 5.448 1.00 96.88 92 GLU A CA 1
ATOM 737 C C . GLU A 1 92 ? -1.294 6.682 4.125 1.00 96.88 92 GLU A C 1
ATOM 739 O O . GLU A 1 92 ? -2.124 6.104 3.414 1.00 96.88 92 GLU A O 1
ATOM 744 N N . VAL A 1 93 ? -0.723 7.827 3.764 1.00 96.12 93 VAL A N 1
ATOM 745 C CA . VAL A 1 93 ? -0.941 8.452 2.461 1.00 96.12 93 VAL A CA 1
ATOM 746 C C . VAL A 1 93 ? 0.272 8.174 1.575 1.00 96.12 93 VAL A C 1
ATOM 748 O O . VAL A 1 93 ? 1.397 8.562 1.880 1.00 96.12 93 VAL A O 1
ATOM 751 N N . VAL A 1 94 ? 0.053 7.475 0.462 1.00 94.69 94 VAL A N 1
ATOM 752 C CA . VAL A 1 94 ? 1.102 7.105 -0.492 1.00 94.69 94 VAL A CA 1
ATOM 753 C C . VAL A 1 94 ? 1.078 8.020 -1.711 1.00 94.69 94 VAL A C 1
ATOM 755 O O . VAL A 1 94 ? 0.046 8.210 -2.357 1.00 94.69 94 VAL A O 1
ATOM 758 N N . ALA A 1 95 ? 2.240 8.578 -2.038 1.00 93.12 95 ALA A N 1
ATOM 759 C CA . ALA A 1 95 ? 2.408 9.522 -3.131 1.00 93.12 95 ALA A CA 1
ATOM 760 C C . ALA A 1 95 ? 3.092 8.866 -4.338 1.00 93.12 95 ALA A C 1
ATOM 762 O O . ALA A 1 95 ? 4.128 8.218 -4.166 1.00 93.12 95 ALA A O 1
ATOM 763 N N . PRO A 1 96 ? 2.554 9.035 -5.558 1.00 91.69 96 PRO A N 1
ATOM 764 C CA . PRO A 1 96 ? 1.223 9.528 -5.899 1.00 91.69 96 PRO A CA 1
ATOM 765 C C . PRO A 1 96 ? 0.178 8.409 -5.744 1.00 91.69 96 PRO A C 1
ATOM 767 O O . PRO A 1 96 ? -0.992 8.671 -5.500 1.00 91.69 96 PRO A O 1
ATOM 770 N N . ALA A 1 97 ? 0.589 7.151 -5.864 1.00 94.44 97 ALA A N 1
ATOM 771 C CA . ALA A 1 97 ? -0.251 5.980 -5.688 1.00 94.44 97 ALA A CA 1
ATOM 772 C C . ALA A 1 97 ? 0.602 4.816 -5.190 1.00 94.44 97 ALA A C 1
ATOM 774 O O . ALA A 1 97 ? 1.808 4.802 -5.416 1.00 94.44 97 ALA A O 1
ATOM 775 N N . LEU A 1 98 ? -0.007 3.830 -4.539 1.00 95.06 98 LEU A N 1
ATOM 776 C CA . LEU A 1 98 ? 0.695 2.674 -3.977 1.00 95.06 98 LEU A CA 1
ATOM 777 C C . LEU A 1 98 ? 1.599 1.958 -4.997 1.00 95.06 98 LEU A C 1
ATOM 779 O O . LEU A 1 98 ? 2.702 1.526 -4.669 1.00 95.06 98 LEU A O 1
ATOM 783 N N . GLU A 1 99 ? 1.147 1.865 -6.244 1.00 96.06 99 GLU A N 1
ATOM 784 C CA . GLU A 1 99 ? 1.831 1.226 -7.365 1.00 96.06 99 GLU A CA 1
ATOM 785 C C . GLU A 1 99 ? 3.179 1.888 -7.711 1.00 96.06 99 GLU A C 1
ATOM 787 O O . GLU A 1 99 ? 4.028 1.251 -8.339 1.00 96.06 99 GLU A O 1
ATOM 792 N N . TRP A 1 100 ? 3.428 3.120 -7.249 1.00 95.38 100 TRP A N 1
ATOM 793 C CA . TRP A 1 100 ? 4.734 3.788 -7.334 1.00 95.38 100 TRP A CA 1
ATOM 794 C C . TRP A 1 100 ? 5.873 2.956 -6.757 1.00 95.38 100 TRP A C 1
ATOM 796 O O . TRP A 1 100 ? 6.988 3.019 -7.268 1.00 95.38 100 TRP A O 1
ATOM 806 N N . MET A 1 101 ? 5.601 2.103 -5.768 1.00 95.44 101 MET A N 1
ATOM 807 C CA . MET A 1 101 ? 6.622 1.225 -5.197 1.00 95.44 101 MET A CA 1
ATOM 808 C C . MET A 1 101 ? 7.331 0.344 -6.246 1.00 95.44 101 MET A C 1
ATOM 810 O O . MET A 1 101 ? 8.460 -0.083 -6.035 1.00 95.44 101 MET A O 1
ATOM 814 N N . LEU A 1 102 ? 6.694 0.083 -7.395 1.00 96.69 102 LEU A N 1
ATOM 815 C CA . LEU A 1 102 ? 7.269 -0.679 -8.511 1.00 96.69 102 LEU A CA 1
ATOM 816 C C . LEU A 1 102 ? 8.352 0.095 -9.286 1.00 96.69 102 LEU A C 1
ATOM 818 O O . LEU A 1 102 ? 9.066 -0.496 -10.095 1.00 96.69 102 LEU A O 1
ATOM 822 N N . PHE A 1 103 ? 8.450 1.403 -9.059 1.00 96.38 103 PHE A N 1
ATOM 823 C CA . PHE A 1 103 ? 9.342 2.347 -9.736 1.00 96.38 103 PHE A CA 1
ATOM 824 C C . PHE A 1 103 ? 10.256 3.103 -8.754 1.00 96.38 103 PHE A C 1
ATOM 826 O O . PHE A 1 103 ? 11.139 3.840 -9.187 1.00 96.38 103 PHE A O 1
ATOM 833 N N . GLU A 1 104 ? 10.052 2.912 -7.446 1.00 94.12 104 GLU A N 1
ATOM 834 C CA . GLU A 1 104 ? 10.648 3.714 -6.372 1.00 94.12 104 GLU A CA 1
ATOM 835 C C . GLU A 1 104 ? 12.174 3.564 -6.269 1.00 94.12 104 GLU A C 1
ATOM 837 O O . GLU A 1 104 ? 12.858 4.526 -5.925 1.00 94.12 104 GLU A O 1
ATOM 842 N N . THR A 1 105 ? 12.726 2.393 -6.610 1.00 94.44 105 THR A N 1
ATOM 843 C CA . THR A 1 105 ? 14.182 2.182 -6.699 1.00 94.44 105 THR A CA 1
ATOM 844 C C . THR A 1 105 ? 14.585 1.566 -8.044 1.00 94.44 105 THR A C 1
ATOM 846 O O . THR A 1 105 ? 13.782 0.854 -8.661 1.00 94.44 105 THR A O 1
ATOM 849 N N . PRO A 1 106 ? 15.825 1.796 -8.521 1.00 93.69 106 PRO A N 1
ATOM 850 C CA . PRO A 1 106 ? 16.320 1.162 -9.742 1.00 93.69 106 PRO A CA 1
ATOM 851 C C . PRO A 1 106 ? 16.249 -0.369 -9.683 1.00 93.69 106 PRO A C 1
ATOM 853 O O . PRO A 1 106 ? 15.812 -1.005 -10.637 1.00 93.69 106 PRO A O 1
ATOM 856 N N . GLU A 1 107 ? 16.596 -0.965 -8.542 1.00 95.06 107 GLU A N 1
ATOM 857 C CA . GLU A 1 107 ? 16.658 -2.416 -8.368 1.00 95.06 107 GLU A CA 1
ATOM 858 C C . GLU A 1 107 ? 15.279 -3.063 -8.488 1.00 95.06 107 GLU A C 1
ATOM 860 O O . GLU A 1 107 ? 15.145 -4.114 -9.122 1.00 95.06 107 GLU A O 1
ATOM 865 N N . ILE A 1 108 ? 14.244 -2.455 -7.892 1.00 95.75 108 ILE A N 1
ATOM 866 C CA . ILE A 1 108 ? 12.887 -2.985 -8.026 1.00 95.75 108 ILE A CA 1
ATOM 867 C C . ILE A 1 108 ? 12.355 -2.774 -9.442 1.00 95.75 108 ILE A C 1
ATOM 869 O O . ILE A 1 108 ? 11.793 -3.703 -10.025 1.00 95.75 108 ILE A O 1
ATOM 873 N N . PHE A 1 109 ? 12.593 -1.599 -10.025 1.00 96.62 109 PHE A N 1
ATOM 874 C CA . PHE A 1 109 ? 12.156 -1.279 -11.377 1.00 96.62 109 PHE A CA 1
ATOM 875 C C . PHE A 1 109 ? 12.741 -2.263 -12.401 1.00 96.62 109 PHE A C 1
ATOM 877 O O . PHE A 1 109 ? 12.006 -2.876 -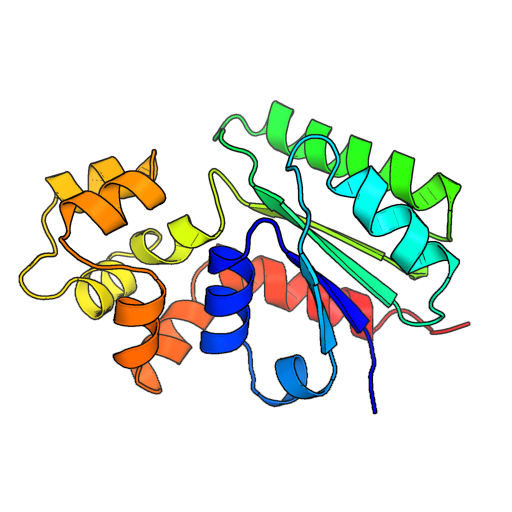13.181 1.00 96.62 109 PHE A O 1
ATOM 884 N N . GLU A 1 110 ? 14.050 -2.506 -12.348 1.00 95.62 110 GLU A N 1
ATOM 885 C CA . GLU A 1 110 ? 14.724 -3.477 -13.210 1.00 95.62 110 GLU A CA 1
ATOM 886 C C . GLU A 1 110 ? 14.239 -4.910 -12.957 1.00 95.62 110 GLU A C 1
ATOM 888 O O . GLU A 1 110 ? 13.984 -5.656 -13.905 1.00 95.62 110 GLU A O 1
ATOM 893 N N . ALA A 1 111 ? 14.035 -5.305 -11.696 1.00 95.44 111 ALA A N 1
ATOM 894 C CA . ALA A 1 111 ? 13.551 -6.645 -11.368 1.00 95.44 111 ALA A CA 1
ATOM 895 C C . ALA A 1 111 ? 12.131 -6.920 -11.905 1.00 95.44 111 ALA A C 1
ATOM 897 O O . ALA A 1 111 ? 11.846 -8.040 -12.353 1.00 95.44 111 ALA A O 1
ATOM 898 N N . ILE A 1 112 ? 11.249 -5.915 -11.865 1.00 95.44 112 ILE A N 1
ATOM 899 C CA . ILE A 1 112 ? 9.844 -6.015 -12.284 1.00 95.44 112 ILE A CA 1
ATOM 900 C C . ILE A 1 112 ? 9.706 -5.926 -13.806 1.00 95.44 112 ILE A C 1
ATOM 902 O O . ILE A 1 112 ? 8.997 -6.739 -14.412 1.00 95.44 112 ILE A O 1
ATOM 906 N N . PHE A 1 113 ? 10.373 -4.955 -14.432 1.00 95.19 113 PHE A N 1
ATOM 907 C CA . PHE A 1 113 ? 10.169 -4.636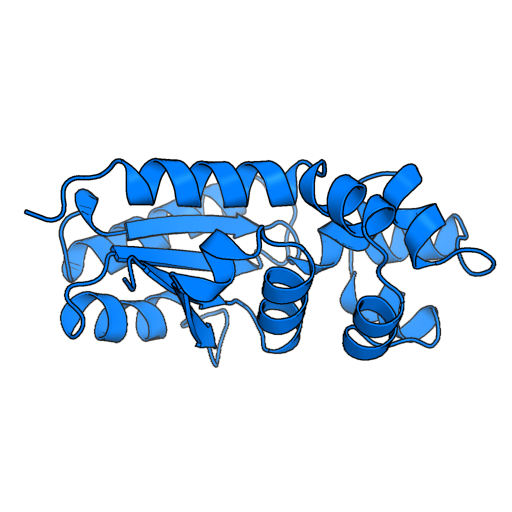 -15.846 1.00 95.19 113 PHE A CA 1
ATOM 908 C C . PHE A 1 113 ? 11.210 -5.271 -16.777 1.00 95.19 113 PHE A C 1
ATOM 910 O O . PHE A 1 113 ? 10.896 -5.481 -17.951 1.00 95.19 113 PHE A O 1
ATOM 917 N N . ARG A 1 114 ? 12.377 -5.689 -16.266 1.00 92.62 114 ARG A N 1
ATOM 918 C CA . ARG A 1 114 ? 13.428 -6.434 -16.991 1.00 92.62 114 ARG A CA 1
ATOM 919 C C . ARG A 1 114 ? 13.771 -5.787 -18.334 1.00 92.62 114 ARG A C 1
ATOM 921 O O . ARG A 1 114 ? 14.075 -4.606 -18.373 1.00 92.62 114 ARG A O 1
ATOM 928 N N . ASP A 1 115 ? 13.632 -6.512 -19.442 1.00 91.75 115 ASP A N 1
ATOM 929 C CA . ASP A 1 115 ? 13.907 -6.017 -20.799 1.00 91.75 115 ASP A CA 1
ATOM 930 C C . ASP A 1 115 ? 13.016 -4.824 -21.212 1.00 91.75 115 ASP A C 1
ATOM 932 O O . ASP A 1 115 ? 13.270 -4.174 -22.223 1.00 91.75 115 ASP A O 1
ATOM 936 N N . ARG A 1 116 ? 11.954 -4.528 -20.447 1.00 91.25 116 ARG A N 1
ATOM 937 C CA . ARG A 1 116 ? 11.070 -3.365 -20.633 1.00 91.25 116 ARG A CA 1
ATOM 938 C C . ARG A 1 116 ? 11.486 -2.160 -19.780 1.00 91.25 116 ARG A C 1
ATOM 940 O O . ARG A 1 116 ? 10.901 -1.089 -19.934 1.00 91.25 116 ARG A O 1
ATOM 947 N N . ALA A 1 117 ? 12.458 -2.322 -18.880 1.00 92.88 117 ALA A N 1
ATOM 948 C CA . ALA A 1 117 ? 12.962 -1.266 -18.012 1.00 92.88 117 ALA A CA 1
ATOM 949 C C . ALA A 1 117 ? 13.725 -0.229 -18.848 1.00 92.88 117 ALA A C 1
ATOM 951 O O . ALA A 1 117 ? 14.879 -0.410 -19.223 1.00 92.88 117 ALA A O 1
ATOM 952 N N . THR A 1 118 ? 13.047 0.869 -19.171 1.00 95.56 118 THR A N 1
ATOM 953 C CA . THR A 1 118 ? 13.624 2.000 -19.904 1.00 95.56 118 THR A CA 1
ATOM 954 C C . THR A 1 118 ? 13.521 3.263 -19.065 1.00 95.56 118 THR A C 1
ATOM 956 O O . THR A 1 118 ? 12.579 3.413 -18.286 1.00 95.56 118 THR A O 1
ATOM 959 N N . SER A 1 119 ? 14.428 4.221 -19.271 1.00 93.88 119 SER A N 1
ATOM 960 C CA . SER A 1 119 ? 14.383 5.512 -18.566 1.00 93.88 119 SER A CA 1
ATOM 961 C C . SER A 1 119 ? 13.068 6.259 -18.803 1.00 93.88 119 SER A C 1
ATOM 963 O O . SER A 1 119 ? 12.555 6.914 -17.903 1.00 93.88 119 SER A O 1
ATOM 965 N N . ARG A 1 120 ? 12.477 6.121 -20.000 1.00 94.75 120 ARG A N 1
ATOM 966 C CA . ARG A 1 120 ? 11.150 6.674 -20.304 1.00 94.75 120 ARG A CA 1
ATOM 967 C C . ARG A 1 120 ? 10.070 6.035 -19.437 1.00 94.75 120 ARG A C 1
ATOM 969 O O . ARG A 1 120 ? 9.243 6.749 -18.884 1.00 94.75 120 ARG A O 1
ATOM 976 N N . LEU A 1 121 ? 10.061 4.708 -19.344 1.00 96.56 121 LEU A N 1
ATOM 977 C CA . LEU A 1 121 ? 9.071 3.994 -18.547 1.00 96.56 121 LEU A CA 1
ATOM 978 C C . LEU A 1 121 ? 9.214 4.328 -17.057 1.00 96.56 121 LEU A C 1
ATOM 980 O O . LEU A 1 121 ? 8.203 4.534 -16.393 1.00 96.56 121 LEU A O 1
ATOM 984 N N . GLN A 1 122 ? 10.450 4.440 -16.562 1.00 95.25 122 GLN A N 1
ATOM 985 C CA . GLN A 1 122 ? 10.722 4.870 -15.193 1.00 95.25 122 GLN A CA 1
ATOM 986 C C . GLN A 1 122 ? 10.159 6.269 -14.939 1.00 95.25 122 GLN A C 1
ATOM 988 O O . GLN A 1 122 ? 9.416 6.453 -13.985 1.00 95.25 122 GLN A O 1
ATOM 993 N N . LEU A 1 123 ? 10.432 7.222 -15.839 1.00 94.12 123 LEU A N 1
ATOM 994 C CA . LEU A 1 123 ? 9.929 8.590 -15.729 1.00 94.12 123 LEU A CA 1
ATOM 995 C C . LEU A 1 123 ? 8.398 8.641 -15.685 1.00 94.12 123 LEU A C 1
ATOM 997 O O . LEU A 1 123 ? 7.846 9.341 -14.848 1.00 94.12 123 LEU A O 1
ATOM 1001 N N . ILE A 1 124 ? 7.707 7.899 -16.556 1.00 95.38 124 ILE A N 1
ATOM 1002 C CA . ILE A 1 124 ? 6.235 7.839 -16.534 1.00 95.38 124 ILE A CA 1
ATOM 1003 C C . ILE A 1 124 ? 5.756 7.210 -15.224 1.00 95.38 124 ILE A C 1
ATOM 1005 O O . ILE A 1 124 ? 4.804 7.703 -14.631 1.00 95.38 124 ILE A O 1
ATOM 1009 N N . GLY A 1 125 ? 6.425 6.156 -14.749 1.00 93.88 125 GLY A N 1
ATOM 1010 C CA . GLY A 1 125 ? 6.093 5.492 -13.490 1.00 93.88 125 GLY A CA 1
ATOM 1011 C C . GLY A 1 125 ? 6.213 6.407 -12.274 1.00 93.88 125 GLY A C 1
ATOM 1012 O O . GLY A 1 125 ? 5.399 6.305 -11.361 1.00 93.88 125 GLY A O 1
ATOM 1013 N N . SER A 1 126 ? 7.151 7.356 -12.322 1.00 90.19 126 SER A N 1
ATOM 1014 C CA . SER A 1 126 ? 7.345 8.423 -11.332 1.00 90.19 126 SER A CA 1
ATOM 1015 C C . SER A 1 126 ? 6.317 9.542 -11.350 1.00 90.19 126 SER A C 1
ATOM 1017 O O . SER A 1 126 ? 6.518 10.532 -10.665 1.00 90.19 126 SER A O 1
ATOM 1019 N N . TYR A 1 127 ? 5.242 9.436 -12.124 1.00 90.00 127 TYR A N 1
ATOM 1020 C CA . TYR A 1 127 ? 4.129 10.388 -12.053 1.00 90.00 127 TYR A CA 1
ATOM 1021 C C . TYR A 1 127 ? 2.782 9.685 -12.201 1.00 90.00 127 TYR A C 1
ATOM 1023 O O . TYR A 1 127 ? 1.825 9.997 -11.498 1.00 90.00 127 TYR A O 1
ATOM 1031 N N . GLU A 1 128 ? 2.718 8.703 -13.096 1.00 93.50 128 GLU A N 1
ATOM 1032 C CA . GLU A 1 128 ? 1.523 7.954 -13.461 1.00 93.50 128 GLU A CA 1
ATOM 1033 C C . GLU A 1 128 ? 1.831 6.439 -13.462 1.00 93.50 128 GLU A C 1
ATOM 1035 O O . GLU A 1 128 ? 1.921 5.823 -14.534 1.00 93.50 128 GLU A O 1
ATOM 1040 N N . PRO A 1 129 ? 1.999 5.796 -12.289 1.00 94.62 129 PRO A N 1
ATOM 1041 C CA . PRO A 1 129 ? 2.389 4.384 -12.207 1.00 94.62 129 PRO A CA 1
ATOM 1042 C C . PRO A 1 129 ? 1.426 3.456 -12.964 1.00 94.62 129 PRO A C 1
ATOM 1044 O O . PRO A 1 129 ? 1.872 2.575 -13.701 1.00 94.62 129 PRO A O 1
ATOM 1047 N N . ASP A 1 130 ? 0.117 3.712 -12.906 1.00 93.44 130 ASP A N 1
ATOM 1048 C CA . ASP A 1 130 ? -0.888 2.955 -13.663 1.00 93.44 130 ASP A CA 1
ATOM 1049 C C . ASP A 1 130 ? -0.679 3.047 -15.177 1.00 93.44 130 ASP A C 1
ATOM 1051 O O . ASP A 1 130 ? -0.844 2.068 -15.913 1.00 93.44 130 ASP A O 1
ATOM 1055 N N . ARG A 1 131 ? -0.322 4.238 -15.668 1.00 95.00 131 ARG A N 1
ATOM 1056 C CA . ARG A 1 131 ? -0.036 4.455 -17.085 1.00 95.00 131 ARG A CA 1
ATOM 1057 C C . ARG A 1 131 ? 1.235 3.725 -17.487 1.00 95.00 131 ARG A C 1
ATOM 1059 O O . ARG A 1 131 ? 1.227 3.063 -18.521 1.00 95.00 131 ARG A O 1
ATOM 1066 N N . ALA A 1 132 ? 2.286 3.793 -16.676 1.00 96.62 132 ALA A N 1
ATOM 1067 C CA . ALA A 1 132 ? 3.524 3.072 -16.936 1.00 96.62 132 ALA A CA 1
ATOM 1068 C C . ALA A 1 132 ? 3.298 1.552 -16.986 1.00 96.62 132 ALA A C 1
ATOM 1070 O O . ALA A 1 132 ? 3.748 0.901 -17.924 1.00 96.62 132 ALA A O 1
ATOM 1071 N N . ILE A 1 133 ? 2.522 0.979 -16.061 1.00 96.50 133 ILE A N 1
ATOM 1072 C CA . ILE A 1 133 ? 2.171 -0.453 -16.084 1.00 96.50 133 ILE A CA 1
ATOM 1073 C C . ILE A 1 133 ? 1.488 -0.834 -17.410 1.00 96.50 133 ILE A C 1
ATOM 1075 O O . ILE A 1 133 ? 1.850 -1.845 -18.022 1.00 96.50 133 ILE A O 1
ATOM 1079 N N . ARG A 1 134 ? 0.555 -0.003 -17.900 1.00 96.06 134 ARG A N 1
ATOM 1080 C CA . ARG A 1 134 ? -0.102 -0.216 -19.202 1.00 96.06 134 ARG A CA 1
ATOM 1081 C C . ARG A 1 134 ? 0.859 -0.060 -20.382 1.00 96.06 134 ARG A C 1
ATOM 1083 O O . ARG A 1 134 ? 0.852 -0.912 -21.266 1.00 96.06 134 ARG A O 1
ATOM 1090 N N . GLU A 1 135 ? 1.689 0.985 -20.404 1.00 96.31 135 GLU A N 1
ATOM 1091 C CA . GLU A 1 135 ? 2.680 1.213 -21.472 1.00 96.31 135 GLU A CA 1
ATOM 1092 C C . GLU A 1 135 ? 3.738 0.101 -21.518 1.00 96.31 135 GLU A C 1
ATOM 1094 O O . GLU A 1 135 ? 4.192 -0.284 -22.593 1.00 96.31 135 GLU A O 1
ATOM 1099 N N . ALA A 1 136 ? 4.062 -0.498 -20.372 1.00 94.88 136 ALA A N 1
ATOM 1100 C CA . ALA A 1 136 ? 4.906 -1.681 -20.293 1.00 94.88 136 ALA A CA 1
ATOM 1101 C C . ALA A 1 136 ? 4.222 -2.956 -20.818 1.00 94.88 136 ALA A C 1
ATOM 1103 O O . ALA A 1 136 ? 4.848 -4.016 -20.800 1.00 94.88 136 ALA A O 1
ATOM 1104 N N . GLY A 1 137 ? 2.954 -2.916 -21.242 1.00 95.12 137 GLY A N 1
ATOM 1105 C CA . GLY A 1 137 ? 2.218 -4.078 -21.744 1.00 95.12 137 GLY A CA 1
ATOM 1106 C C . GLY A 1 137 ? 2.054 -5.176 -20.689 1.00 95.12 137 GLY A C 1
ATOM 1107 O O . GLY A 1 137 ? 2.289 -6.355 -20.969 1.00 95.12 137 GLY A O 1
ATOM 1108 N N . THR A 1 138 ? 1.757 -4.795 -19.445 1.00 95.44 138 THR A N 1
ATOM 1109 C CA . THR A 1 138 ? 1.506 -5.720 -18.331 1.00 95.44 138 THR A CA 1
ATOM 1110 C C . THR A 1 138 ? 0.338 -5.228 -17.474 1.00 95.44 138 THR A C 1
ATOM 1112 O O . THR A 1 138 ? -0.237 -4.171 -17.718 1.00 95.44 138 THR A O 1
ATOM 1115 N N . THR A 1 139 ? -0.032 -6.018 -16.472 1.00 96.50 139 THR A N 1
ATOM 1116 C CA . THR A 1 139 ? -1.001 -5.666 -15.428 1.00 96.50 139 THR A CA 1
ATOM 1117 C C . THR A 1 139 ? -0.384 -5.905 -14.053 1.00 96.50 139 THR A C 1
ATOM 1119 O O . THR A 1 139 ? 0.652 -6.574 -13.957 1.00 96.50 139 THR A O 1
ATOM 1122 N N . VAL A 1 140 ? -1.026 -5.411 -12.990 1.00 96.44 140 VAL A N 1
ATOM 1123 C CA . VAL A 1 140 ? -0.631 -5.732 -11.609 1.00 96.44 140 VAL A CA 1
ATOM 1124 C C . VAL A 1 140 ? -0.692 -7.243 -11.362 1.00 96.44 140 VAL A C 1
ATOM 1126 O O . VAL A 1 140 ? 0.277 -7.804 -10.862 1.0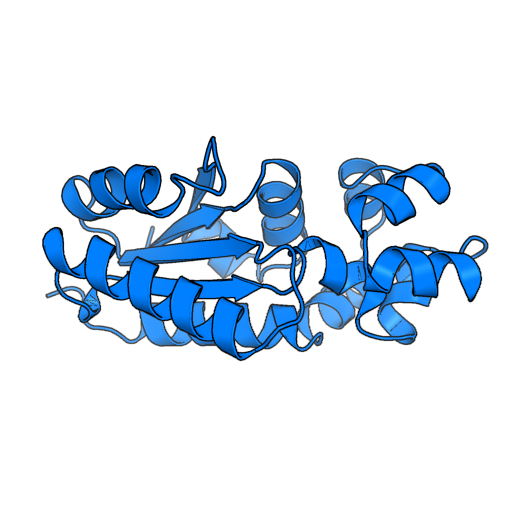0 96.44 140 VAL A O 1
ATOM 1129 N N . ASP A 1 141 ? -1.736 -7.938 -11.828 1.00 97.12 141 ASP A N 1
ATOM 1130 C CA . ASP A 1 141 ? -1.816 -9.407 -11.746 1.00 97.12 141 ASP A CA 1
ATOM 1131 C C . ASP A 1 141 ? -0.645 -10.096 -12.472 1.00 97.12 141 ASP A C 1
ATOM 1133 O O . ASP A 1 141 ? -0.027 -11.020 -11.941 1.00 97.12 141 ASP A O 1
ATOM 1137 N N . GLY A 1 142 ? -0.286 -9.617 -13.668 1.00 96.62 142 GLY A N 1
ATOM 1138 C CA . GLY A 1 142 ? 0.847 -10.144 -14.430 1.00 96.62 142 GLY A CA 1
ATOM 1139 C C . GLY A 1 142 ? 2.201 -9.870 -13.771 1.00 96.62 142 GLY A C 1
ATOM 1140 O O . GLY A 1 142 ? 3.138 -10.657 -13.916 1.00 96.62 142 GLY A O 1
ATOM 1141 N N . ILE A 1 143 ? 2.328 -8.767 -13.033 1.00 96.81 143 ILE A N 1
ATOM 1142 C CA . ILE A 1 143 ? 3.503 -8.478 -12.206 1.00 96.81 143 ILE A CA 1
ATOM 1143 C C . ILE A 1 143 ? 3.548 -9.439 -11.015 1.00 96.81 143 ILE A C 1
ATOM 1145 O O . ILE A 1 143 ? 4.552 -10.129 -10.843 1.00 96.81 143 ILE A O 1
ATOM 1149 N N . ILE A 1 144 ? 2.450 -9.554 -10.263 1.00 97.31 144 ILE A N 1
ATOM 1150 C CA . ILE A 1 144 ? 2.327 -10.419 -9.080 1.00 97.31 144 ILE A CA 1
ATOM 1151 C C . ILE A 1 144 ? 2.666 -11.873 -9.415 1.00 97.31 144 ILE A C 1
ATOM 1153 O O . ILE A 1 144 ? 3.444 -12.499 -8.697 1.00 97.31 144 ILE A O 1
ATOM 1157 N N . ALA A 1 145 ? 2.155 -12.392 -10.534 1.00 96.56 145 ALA A N 1
ATOM 1158 C CA . ALA A 1 145 ? 2.405 -13.764 -10.980 1.00 96.56 145 ALA A CA 1
ATOM 1159 C C . ALA A 1 145 ? 3.894 -14.081 -11.230 1.00 96.56 145 ALA A C 1
ATOM 1161 O O . ALA A 1 145 ? 4.275 -15.249 -11.271 1.00 96.56 145 ALA A O 1
ATOM 1162 N N . ARG A 1 146 ? 4.740 -13.058 -11.408 1.00 94.50 146 ARG A N 1
ATOM 1163 C CA . ARG A 1 146 ? 6.181 -13.191 -11.679 1.00 94.50 146 ARG A CA 1
ATOM 1164 C C . ARG A 1 146 ? 7.060 -12.858 -10.470 1.00 94.50 146 ARG A C 1
ATOM 1166 O O . ARG A 1 146 ? 8.283 -12.969 -10.581 1.00 94.50 146 ARG A O 1
ATOM 1173 N N . LEU A 1 147 ? 6.473 -12.453 -9.340 1.00 95.88 147 LEU A N 1
ATOM 1174 C CA . LEU A 1 147 ? 7.225 -12.146 -8.124 1.00 95.88 147 LEU A CA 1
ATOM 1175 C C . LEU A 1 147 ? 7.807 -13.424 -7.517 1.00 95.88 147 LEU A C 1
ATOM 1177 O O . LEU A 1 147 ? 7.078 -14.341 -7.143 1.00 95.88 147 LEU A O 1
ATOM 1181 N N . ASN A 1 148 ? 9.129 -13.448 -7.371 1.00 95.56 148 ASN A N 1
ATOM 1182 C CA . ASN A 1 148 ? 9.830 -14.431 -6.551 1.00 95.56 148 ASN A CA 1
ATOM 1183 C C . ASN A 1 148 ? 10.192 -13.822 -5.186 1.00 95.56 148 ASN A C 1
ATOM 1185 O O . ASN A 1 148 ? 9.976 -12.631 -4.952 1.00 95.56 148 ASN A O 1
ATOM 1189 N N . ASP A 1 149 ? 10.757 -14.629 -4.288 1.00 96.31 149 ASP A N 1
ATOM 1190 C CA . ASP A 1 149 ? 11.066 -14.183 -2.924 1.00 96.31 149 ASP A CA 1
ATOM 1191 C C . ASP A 1 149 ? 12.056 -13.017 -2.894 1.00 96.31 149 ASP A C 1
ATOM 1193 O O . ASP A 1 149 ? 11.828 -12.050 -2.172 1.00 96.31 149 ASP A O 1
ATOM 1197 N N . LYS A 1 150 ? 13.063 -13.024 -3.776 1.00 96.50 150 LYS A N 1
ATOM 1198 C CA . LYS A 1 150 ? 14.006 -11.908 -3.920 1.00 96.50 150 LYS A CA 1
ATOM 1199 C C . LYS A 1 150 ? 13.295 -10.610 -4.320 1.00 96.50 150 LYS A C 1
ATOM 1201 O O . LYS A 1 150 ? 13.555 -9.561 -3.743 1.00 96.50 150 LYS A O 1
ATOM 1206 N N . THR A 1 151 ? 12.386 -10.649 -5.294 1.00 96.31 151 THR A N 1
ATOM 1207 C CA . THR A 1 151 ? 11.636 -9.452 -5.705 1.00 96.31 151 THR A CA 1
ATOM 1208 C C . THR A 1 151 ? 10.665 -8.996 -4.614 1.00 96.31 151 THR A C 1
ATOM 1210 O O . THR A 1 151 ? 10.488 -7.796 -4.431 1.00 96.31 151 THR A O 1
ATOM 1213 N N . ARG A 1 152 ? 10.073 -9.917 -3.842 1.00 97.62 152 ARG A N 1
ATOM 1214 C CA . ARG A 1 152 ? 9.252 -9.561 -2.671 1.00 97.62 152 ARG A CA 1
ATOM 1215 C C . ARG A 1 152 ? 10.074 -8.872 -1.586 1.00 97.62 152 ARG A C 1
ATOM 1217 O O . ARG A 1 152 ? 9.583 -7.935 -0.971 1.00 97.62 152 ARG A O 1
ATOM 1224 N N . GLU A 1 153 ? 11.305 -9.313 -1.349 1.00 97.19 153 GLU A N 1
ATOM 1225 C CA . GLU A 1 153 ? 12.227 -8.648 -0.423 1.00 97.19 153 GLU A CA 1
ATOM 1226 C C . GLU A 1 153 ? 12.608 -7.248 -0.908 1.00 97.19 153 GLU A C 1
ATOM 1228 O O . GLU A 1 153 ? 12.560 -6.312 -0.115 1.00 97.19 153 GLU A O 1
ATOM 1233 N N . LEU A 1 154 ? 12.879 -7.080 -2.207 1.00 97.31 154 LEU A N 1
ATOM 1234 C CA . LEU A 1 154 ? 13.100 -5.756 -2.800 1.00 97.31 154 LEU A CA 1
ATOM 1235 C C . LEU A 1 154 ? 11.874 -4.849 -2.639 1.00 97.31 154 LEU A C 1
ATOM 1237 O O . LEU A 1 154 ? 12.028 -3.704 -2.230 1.00 97.31 154 LEU A O 1
ATOM 1241 N N . LEU A 1 155 ? 10.660 -5.364 -2.880 1.00 97.19 155 LEU A N 1
ATOM 1242 C CA . LEU A 1 155 ? 9.417 -4.617 -2.642 1.00 97.19 155 LEU A CA 1
ATOM 1243 C C . LEU A 1 155 ? 9.272 -4.218 -1.176 1.00 97.19 155 LEU A C 1
ATOM 1245 O O . LEU A 1 155 ? 8.927 -3.082 -0.890 1.00 97.19 155 LEU A O 1
ATOM 1249 N N . ARG A 1 156 ? 9.557 -5.127 -0.237 1.00 97.56 156 ARG A N 1
ATOM 1250 C CA . ARG A 1 156 ? 9.521 -4.810 1.198 1.00 97.56 156 ARG A CA 1
ATOM 1251 C C . ARG A 1 156 ? 10.545 -3.749 1.570 1.00 97.56 156 ARG A C 1
ATOM 1253 O O . ARG A 1 156 ? 10.287 -2.993 2.496 1.00 97.56 156 ARG A O 1
ATOM 1260 N N . ALA A 1 157 ? 11.689 -3.703 0.896 1.00 96.88 157 ALA A N 1
ATOM 1261 C CA . ALA A 1 157 ? 12.756 -2.752 1.178 1.00 96.88 157 ALA A CA 1
ATOM 1262 C C . ALA A 1 157 ? 12.477 -1.336 0.648 1.00 96.88 157 ALA A C 1
ATOM 1264 O O . ALA A 1 157 ? 13.210 -0.416 1.011 1.00 96.88 157 ALA A O 1
ATOM 1265 N N . THR A 1 158 ? 11.445 -1.129 -0.180 1.00 96.94 158 THR A N 1
ATOM 1266 C CA . THR A 1 158 ? 11.166 0.213 -0.695 1.00 96.94 158 THR A CA 1
ATOM 1267 C C . THR A 1 158 ? 10.667 1.147 0.418 1.00 96.94 158 THR A C 1
ATOM 1269 O O . THR A 1 158 ? 9.994 0.691 1.352 1.00 96.94 158 THR A O 1
ATOM 1272 N N . PRO A 1 159 ? 10.964 2.460 0.350 1.00 96.38 159 PRO A N 1
ATOM 1273 C CA . PRO A 1 159 ? 10.500 3.421 1.348 1.00 96.38 159 PRO A CA 1
ATOM 1274 C C . PRO A 1 159 ? 8.987 3.369 1.588 1.00 96.38 159 PRO A C 1
ATOM 1276 O O . PRO A 1 159 ? 8.553 3.396 2.739 1.00 96.38 159 P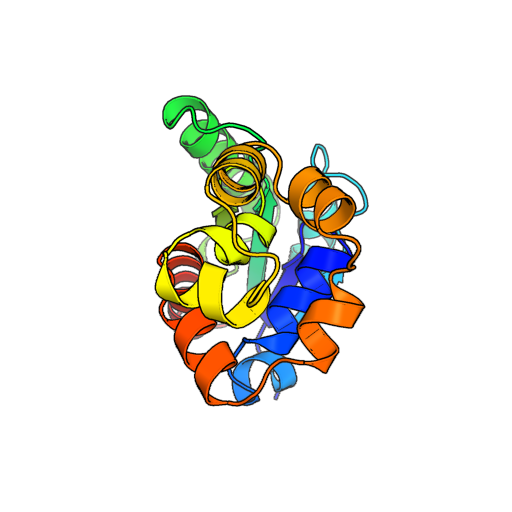RO A O 1
ATOM 1279 N N . THR A 1 160 ? 8.180 3.226 0.534 1.00 96.50 160 THR A N 1
ATOM 1280 C CA . THR A 1 160 ? 6.720 3.113 0.664 1.00 96.50 160 THR A CA 1
ATOM 1281 C C . THR A 1 160 ? 6.302 1.857 1.433 1.00 96.50 160 THR A C 1
ATOM 1283 O O . THR A 1 160 ? 5.482 1.942 2.350 1.00 96.50 160 THR A O 1
ATOM 1286 N N . ALA A 1 161 ? 6.900 0.699 1.142 1.00 97.56 161 ALA A N 1
ATOM 1287 C CA . ALA A 1 161 ? 6.618 -0.521 1.893 1.00 97.56 161 ALA A CA 1
ATOM 1288 C C . ALA A 1 161 ? 7.048 -0.417 3.362 1.00 97.56 161 ALA A C 1
ATOM 1290 O O . ALA A 1 161 ? 6.318 -0.864 4.246 1.00 97.56 161 ALA A O 1
ATOM 1291 N N . GLN A 1 162 ? 8.200 0.199 3.635 1.00 98.25 162 GLN A N 1
ATOM 1292 C CA . GLN A 1 162 ? 8.696 0.398 4.997 1.00 98.25 162 GLN A CA 1
ATOM 1293 C C . GLN A 1 162 ? 7.778 1.301 5.826 1.00 98.25 162 GLN A C 1
ATOM 1295 O O . GLN A 1 162 ? 7.512 0.979 6.984 1.00 98.25 162 GLN A O 1
ATOM 1300 N N . ARG A 1 163 ? 7.230 2.381 5.249 1.00 97.69 163 ARG A N 1
ATOM 1301 C CA . ARG A 1 163 ? 6.233 3.218 5.942 1.00 97.69 163 ARG A CA 1
ATOM 1302 C C . ARG A 1 163 ? 4.965 2.431 6.273 1.00 97.69 163 ARG A C 1
ATOM 1304 O O . ARG A 1 163 ? 4.542 2.426 7.425 1.00 97.69 163 ARG A O 1
ATOM 1311 N N . ILE A 1 164 ? 4.435 1.661 5.320 1.00 98.12 164 ILE A N 1
ATOM 1312 C CA . ILE A 1 164 ? 3.265 0.797 5.552 1.00 98.12 164 ILE A CA 1
ATOM 1313 C C . ILE A 1 164 ? 3.552 -0.238 6.649 1.00 98.12 164 ILE A C 1
ATOM 1315 O O . ILE A 1 164 ? 2.758 -0.392 7.573 1.00 98.12 164 ILE A O 1
ATOM 1319 N N . LEU A 1 165 ? 4.694 -0.931 6.596 1.00 98.19 165 LEU A N 1
ATOM 1320 C CA . LEU A 1 165 ? 5.086 -1.907 7.619 1.00 98.19 165 LEU A CA 1
ATOM 1321 C C . LEU A 1 165 ? 5.254 -1.260 9.000 1.00 98.19 165 LEU A C 1
ATOM 1323 O O . LEU A 1 165 ? 4.869 -1.857 10.008 1.00 98.19 165 LEU A O 1
ATOM 1327 N N . LYS A 1 166 ? 5.780 -0.033 9.051 1.00 98.06 166 LYS A N 1
ATOM 1328 C CA . LYS A 1 166 ? 5.881 0.751 10.283 1.00 98.06 166 LYS A CA 1
ATOM 1329 C C . LYS A 1 166 ? 4.497 1.049 10.861 1.00 98.06 166 LYS A C 1
ATOM 1331 O O . LYS A 1 166 ? 4.283 0.742 12.028 1.00 98.06 166 LYS A O 1
ATOM 1336 N N . ARG A 1 167 ? 3.548 1.538 10.056 1.00 97.31 167 ARG A N 1
ATOM 1337 C CA . ARG A 1 167 ? 2.157 1.786 10.488 1.00 97.31 167 ARG A CA 1
ATOM 1338 C C . ARG A 1 167 ? 1.472 0.513 10.975 1.00 97.31 167 ARG A C 1
ATOM 1340 O O . ARG A 1 167 ? 0.823 0.508 12.011 1.00 97.31 167 ARG A O 1
ATOM 1347 N N . ILE A 1 168 ? 1.681 -0.599 10.274 1.00 96.88 168 ILE A N 1
ATOM 1348 C CA . ILE A 1 168 ? 1.197 -1.932 10.664 1.00 96.88 168 ILE A CA 1
ATOM 1349 C C . ILE A 1 168 ? 1.755 -2.357 12.031 1.00 96.88 168 ILE A C 1
ATOM 1351 O O . ILE A 1 168 ? 1.019 -2.922 12.839 1.00 96.88 168 ILE A O 1
ATOM 1355 N N . THR A 1 169 ? 3.035 -2.082 12.287 1.00 95.56 169 THR A N 1
ATOM 1356 C CA . THR A 1 169 ? 3.704 -2.395 13.560 1.00 95.56 169 THR A CA 1
ATOM 1357 C C . THR A 1 169 ? 3.184 -1.504 14.685 1.00 95.56 169 THR A C 1
ATOM 1359 O O . THR A 1 169 ? 2.788 -2.015 15.724 1.00 95.56 169 THR A O 1
ATOM 1362 N N . GLN A 1 170 ? 3.095 -0.192 14.447 1.00 94.62 170 GLN A N 1
ATOM 1363 C CA . GLN A 1 170 ? 2.529 0.776 15.392 1.00 94.62 170 GLN A CA 1
ATOM 1364 C C . GLN A 1 170 ? 1.088 0.419 15.761 1.00 94.62 170 GLN A C 1
ATOM 1366 O O . GLN A 1 170 ? 0.718 0.486 16.929 1.00 94.62 170 GLN A O 1
ATOM 1371 N N . LEU A 1 171 ? 0.286 -0.011 14.783 1.00 92.81 171 LEU A N 1
ATOM 1372 C CA . LEU A 1 171 ? -1.073 -0.478 15.022 1.00 92.81 171 LEU A CA 1
ATOM 1373 C C . LEU A 1 171 ? -1.075 -1.716 15.932 1.00 92.81 171 LEU A C 1
ATOM 1375 O O . LEU A 1 171 ? -1.749 -1.704 16.954 1.00 92.81 171 LEU A O 1
ATOM 1379 N N . ASP A 1 172 ? -0.260 -2.731 15.627 1.00 91.12 172 ASP A N 1
ATOM 1380 C CA . ASP A 1 172 ? -0.168 -3.969 16.423 1.00 91.12 172 ASP A CA 1
ATOM 1381 C C . ASP A 1 172 ? 0.336 -3.759 17.862 1.00 91.12 172 ASP A C 1
ATOM 1383 O O . ASP A 1 172 ? 0.068 -4.595 18.727 1.00 91.12 172 ASP A O 1
ATOM 1387 N N . GLU A 1 173 ? 1.085 -2.685 18.118 1.00 90.75 173 GLU A N 1
ATOM 1388 C CA . GLU A 1 173 ? 1.569 -2.310 19.451 1.00 90.75 173 GLU A CA 1
ATOM 1389 C C . GLU A 1 173 ? 0.512 -1.571 20.284 1.00 90.75 173 GLU A C 1
ATOM 1391 O O . GLU A 1 173 ? 0.593 -1.559 21.518 1.00 90.75 173 GLU A O 1
ATOM 1396 N N . LYS A 1 174 ? -0.493 -0.958 19.644 1.00 85.69 174 LYS A N 1
ATOM 1397 C CA . LYS A 1 174 ? -1.559 -0.244 20.355 1.00 85.69 174 LYS A CA 1
ATOM 1398 C C . LYS A 1 174 ? -2.441 -1.245 21.127 1.00 85.69 174 LYS A C 1
ATOM 1400 O O . LYS A 1 174 ? -2.815 -2.288 20.589 1.00 85.69 174 LYS A O 1
ATOM 1405 N N . PRO A 1 175 ? -2.802 -0.949 22.389 1.00 74.62 175 PRO A N 1
ATOM 1406 C CA . PRO A 1 175 ? -3.633 -1.841 23.190 1.00 74.62 175 PRO A CA 1
ATOM 1407 C C . PRO A 1 175 ? -5.050 -1.945 22.609 1.00 74.62 175 PRO A C 1
ATOM 1409 O O . PRO A 1 175 ? -5.629 -0.949 22.182 1.00 74.62 175 PRO A O 1
ATOM 1412 N N . PHE A 1 176 ? -5.624 -3.151 22.644 1.00 64.25 176 PHE A N 1
ATOM 1413 C CA . PHE A 1 176 ? -6.988 -3.448 22.174 1.00 64.25 176 PHE A CA 1
ATOM 1414 C C . PHE A 1 176 ? -8.110 -2.898 23.079 1.00 64.25 176 PHE A C 1
ATOM 1416 O O . PHE A 1 176 ? -9.283 -3.105 22.780 1.00 64.25 176 PHE A O 1
ATOM 1423 N N . THR A 1 177 ? -7.757 -2.238 24.186 1.00 53.62 177 THR A N 1
ATOM 1424 C CA . THR A 1 177 ? -8.664 -1.810 25.265 1.00 53.62 177 THR A CA 1
ATOM 1425 C C . THR A 1 177 ? -8.896 -0.311 25.286 1.00 53.62 177 THR A C 1
ATOM 1427 O O . THR A 1 177 ? -7.877 0.424 25.310 1.00 53.62 177 THR A O 1
#

Organism: NCBI:txid573737

Secondary structure (DSSP, 8-state):
---EEEEESSHHHHHHHHHHS-HHHHHTEEEEE-S-GGGHHHHHHHHHHH-SSEEEEEEE-S---HHHHHHHHHHHHHHHHTTS-GGGEEEEEESS-GGGGGTSSHHHHHHHHGGG--HHHHHHHTT-HHHHHHHTT--HHHHHTT--HHHHHHHHHSHHHHHHHHHHHHHHHS---

pLDDT: mean 92.97, std 6.06, range [53.62, 98.25]